Protein AF-A0A657EZ22-F1 (afdb_monomer_lite)

Sequence (102 aa):
MALEEGAILARFDSTDTQLRAREALMGVMGDKYVVALNLAPATPRWLAAIHAEPMKLGLDLRGGVHFLMEVDMDTALGKLQEQNIDSLRSDLREKGIPYTTV

pLDDT: mean 70.39, std 13.42, range [43.91, 93.38]

Foldseek 3Di:
DDDDDNDDDDDDPDPVVVVVVLVVCCVVVDPVDDRDDDPDQPQDPVCVVVVHDRDPDDCVVSPHDPPPPDDPVVVVVVVVVVVVVVVVVVVCVVVVNDDDHD

Radius of gyration: 25.74 Å; chains: 1; bounding box: 72×34×50 Å

Structure (mmCIF, N/CA/C/O backbone):
data_AF-A0A657EZ22-F1
#
_entry.id   AF-A0A657EZ22-F1
#
loop_
_atom_site.group_PDB
_atom_site.id
_atom_site.type_symbol
_atom_site.label_atom_id
_atom_site.label_alt_id
_atom_site.label_comp_id
_atom_site.label_asym_id
_atom_site.label_entity_id
_atom_site.label_seq_id
_atom_site.pdbx_PDB_ins_code
_atom_site.Cartn_x
_atom_site.Cartn_y
_atom_site.Cartn_z
_atom_site.occupancy
_atom_site.B_iso_or_equiv
_atom_site.auth_seq_id
_atom_site.auth_comp_id
_atom_site.auth_asym_id
_atom_site.auth_atom_id
_atom_site.pdbx_PDB_model_num
ATOM 1 N N . MET A 1 1 ? 11.130 -14.158 -19.032 1.00 43.91 1 MET A N 1
ATOM 2 C CA . MET A 1 1 ? 10.600 -14.716 -17.773 1.00 43.91 1 MET A CA 1
ATOM 3 C C . MET A 1 1 ? 11.609 -15.719 -17.265 1.00 43.91 1 MET A C 1
ATOM 5 O O . MET A 1 1 ? 11.988 -16.591 -18.035 1.00 43.91 1 MET A O 1
ATOM 9 N N . ALA A 1 2 ? 12.095 -15.541 -16.041 1.00 50.81 2 ALA A N 1
ATOM 10 C CA . ALA A 1 2 ? 12.914 -16.538 -15.361 1.00 50.81 2 ALA A CA 1
ATOM 11 C C . ALA A 1 2 ? 12.033 -17.173 -14.281 1.00 50.81 2 ALA A C 1
ATOM 13 O O . ALA A 1 2 ? 11.354 -16.448 -13.550 1.00 50.81 2 ALA A O 1
ATOM 14 N N . LEU A 1 3 ? 11.977 -18.503 -14.264 1.00 44.56 3 LEU A N 1
ATOM 15 C CA . LEU A 1 3 ? 11.298 -19.269 -13.229 1.00 44.56 3 LEU A CA 1
ATOM 16 C C . LEU A 1 3 ? 12.386 -19.714 -12.250 1.00 44.56 3 LEU A C 1
ATOM 18 O O . LEU A 1 3 ? 13.159 -20.614 -12.567 1.00 44.56 3 LEU A O 1
ATOM 22 N N . GLU A 1 4 ? 12.479 -19.048 -11.107 1.00 53.03 4 GLU A N 1
ATOM 23 C CA . GLU A 1 4 ? 13.403 -19.423 -10.036 1.00 53.03 4 GLU A CA 1
ATOM 24 C C . GLU A 1 4 ? 12.565 -19.716 -8.788 1.00 53.03 4 GLU A C 1
ATOM 26 O O . GLU A 1 4 ? 11.787 -18.876 -8.344 1.00 53.03 4 GLU A O 1
ATOM 31 N N . GLU A 1 5 ? 12.663 -20.950 -8.283 1.00 54.25 5 GLU A N 1
ATOM 32 C CA . GLU A 1 5 ? 12.180 -21.373 -6.956 1.00 54.25 5 GLU A CA 1
ATOM 33 C C . GLU A 1 5 ? 10.745 -20.940 -6.586 1.00 54.25 5 GLU A C 1
ATOM 35 O O . GLU A 1 5 ? 10.479 -20.437 -5.499 1.00 54.25 5 GLU A O 1
ATOM 40 N N . GLY A 1 6 ? 9.785 -21.143 -7.494 1.00 64.75 6 GLY A N 1
ATOM 41 C CA . GLY A 1 6 ? 8.368 -20.858 -7.223 1.00 64.75 6 GLY A CA 1
ATOM 42 C C . GLY A 1 6 ? 7.980 -19.378 -7.312 1.00 64.75 6 GLY A C 1
ATOM 43 O O . GLY A 1 6 ? 6.815 -19.047 -7.097 1.00 64.75 6 GLY A O 1
ATOM 44 N N . ALA A 1 7 ? 8.912 -18.501 -7.691 1.00 62.75 7 ALA A N 1
ATOM 45 C CA . ALA A 1 7 ? 8.650 -17.107 -8.017 1.00 62.75 7 ALA A CA 1
ATOM 46 C C . ALA A 1 7 ? 8.685 -16.880 -9.538 1.00 62.75 7 ALA A C 1
ATOM 48 O O . ALA A 1 7 ? 9.525 -17.419 -10.264 1.00 62.75 7 ALA A O 1
ATOM 49 N N . ILE A 1 8 ? 7.763 -16.049 -10.033 1.00 71.38 8 ILE A N 1
ATOM 50 C CA . ILE A 1 8 ? 7.744 -15.607 -11.431 1.00 71.38 8 ILE A CA 1
ATOM 51 C C . ILE A 1 8 ? 8.355 -14.214 -11.499 1.00 71.38 8 ILE A C 1
ATOM 53 O O . ILE A 1 8 ? 7.813 -13.259 -10.943 1.00 71.38 8 ILE A O 1
ATOM 57 N N . LEU A 1 9 ? 9.466 -14.086 -12.226 1.00 71.88 9 LEU A N 1
ATOM 58 C CA . LEU A 1 9 ? 10.135 -12.806 -12.429 1.00 71.88 9 LEU A CA 1
ATOM 59 C C . LEU A 1 9 ? 9.795 -12.246 -13.818 1.00 71.88 9 LEU A C 1
ATOM 61 O O . LEU A 1 9 ? 10.253 -12.743 -14.858 1.00 71.88 9 LEU A O 1
ATOM 65 N N . ALA A 1 10 ? 8.971 -11.196 -13.823 1.00 74.12 10 ALA A N 1
ATOM 66 C CA . ALA A 1 10 ? 8.617 -10.415 -15.003 1.00 74.12 10 ALA A CA 1
ATOM 67 C C . ALA A 1 10 ? 9.435 -9.116 -15.031 1.00 74.12 10 ALA A C 1
ATOM 69 O O . ALA A 1 10 ? 9.426 -8.342 -14.075 1.00 74.12 10 ALA A O 1
ATOM 70 N N . ARG A 1 11 ? 10.168 -8.891 -16.126 1.00 74.62 11 ARG A N 1
ATOM 71 C CA . ARG A 1 11 ? 10.969 -7.681 -16.349 1.00 74.62 11 ARG A CA 1
ATOM 72 C C . ARG A 1 11 ? 10.257 -6.808 -17.373 1.00 74.62 11 ARG A C 1
ATOM 74 O O . ARG A 1 11 ? 9.806 -7.327 -18.390 1.00 74.62 11 ARG A O 1
ATOM 81 N N . PHE A 1 12 ? 10.192 -5.513 -17.099 1.00 75.25 12 PHE A N 1
ATOM 82 C CA . PHE A 1 12 ? 9.559 -4.520 -17.959 1.00 75.25 12 PHE A CA 1
ATOM 83 C C . PHE A 1 12 ? 10.584 -3.470 -18.382 1.00 75.25 12 PHE A C 1
ATOM 85 O O . PHE A 1 12 ? 11.540 -3.208 -17.653 1.00 75.25 12 PHE A O 1
ATOM 92 N N . ASP A 1 13 ? 10.369 -2.869 -19.550 1.00 73.69 13 ASP A N 1
ATOM 93 C CA . ASP A 1 13 ? 11.299 -1.895 -20.135 1.00 73.69 13 ASP A CA 1
ATOM 94 C C . ASP A 1 13 ? 11.144 -0.483 -19.543 1.00 73.69 13 ASP A C 1
ATOM 96 O O . ASP A 1 13 ? 12.015 0.366 -19.719 1.00 73.69 13 ASP A O 1
ATOM 100 N N . SER A 1 14 ? 10.044 -0.215 -18.830 1.00 71.00 14 SER A N 1
ATOM 101 C CA . SER A 1 14 ? 9.783 1.066 -18.165 1.00 71.00 14 SER A CA 1
ATOM 102 C C . SER A 1 14 ? 9.054 0.893 -16.834 1.00 71.00 14 SER A C 1
ATOM 104 O O . SER A 1 14 ? 8.239 -0.020 -16.664 1.00 71.00 14 SER A O 1
ATOM 106 N N . THR A 1 15 ? 9.312 1.820 -15.910 1.00 70.44 15 THR A N 1
ATOM 107 C CA . THR A 1 15 ? 8.691 1.865 -14.579 1.00 70.44 15 THR A CA 1
ATOM 108 C C . THR A 1 15 ? 7.170 2.003 -14.657 1.00 70.44 15 THR A C 1
ATOM 110 O O . THR A 1 15 ? 6.460 1.300 -13.944 1.00 70.44 15 THR A O 1
ATOM 113 N N . ASP A 1 16 ? 6.657 2.835 -15.569 1.00 71.81 16 ASP A N 1
ATOM 114 C CA . ASP A 1 16 ? 5.216 2.987 -15.820 1.00 71.81 16 ASP A CA 1
ATOM 115 C C . ASP A 1 16 ? 4.549 1.662 -16.201 1.00 71.81 16 ASP A C 1
ATOM 117 O O . ASP A 1 16 ? 3.493 1.306 -15.677 1.00 71.81 16 ASP A O 1
ATOM 121 N N . THR A 1 17 ? 5.185 0.896 -17.091 1.00 78.12 17 THR A N 1
ATOM 122 C CA . THR A 1 17 ? 4.649 -0.402 -17.519 1.00 78.12 17 THR A CA 1
ATOM 123 C C . THR A 1 17 ? 4.693 -1.410 -16.373 1.00 78.12 17 THR A C 1
ATOM 125 O O . THR A 1 17 ? 3.745 -2.170 -16.189 1.00 78.12 17 THR A O 1
ATOM 128 N N . GLN A 1 18 ? 5.752 -1.381 -15.559 1.00 74.62 18 GLN A N 1
ATOM 129 C CA . GLN A 1 18 ? 5.881 -2.231 -14.377 1.00 74.62 18 GLN A CA 1
ATOM 130 C C . GLN A 1 18 ? 4.803 -1.931 -13.319 1.00 74.62 18 GLN A C 1
ATOM 132 O O . GLN A 1 18 ? 4.238 -2.860 -12.741 1.00 74.62 18 GLN A O 1
ATOM 137 N N . LEU A 1 19 ? 4.489 -0.653 -13.083 1.00 74.94 19 LEU A N 1
ATOM 138 C CA . LEU A 1 19 ? 3.446 -0.221 -12.145 1.00 74.94 19 LEU A CA 1
ATOM 139 C C . LEU A 1 19 ? 2.052 -0.658 -12.605 1.00 74.94 19 LEU A C 1
ATOM 141 O O . LEU A 1 19 ? 1.334 -1.303 -11.843 1.00 74.94 19 LEU A O 1
ATOM 145 N N . ARG A 1 20 ? 1.702 -0.399 -13.871 1.00 78.44 20 ARG A N 1
ATOM 146 C CA . ARG A 1 20 ? 0.417 -0.836 -14.445 1.00 78.44 20 ARG A CA 1
ATOM 147 C C . ARG A 1 20 ? 0.271 -2.355 -14.438 1.00 78.44 20 ARG A C 1
ATOM 149 O O . ARG A 1 20 ? -0.804 -2.877 -14.154 1.00 78.44 20 ARG A O 1
ATOM 156 N N . ALA A 1 21 ? 1.356 -3.075 -14.726 1.00 79.94 21 ALA A N 1
ATOM 157 C CA . ALA A 1 21 ? 1.366 -4.529 -14.658 1.00 79.94 21 ALA A CA 1
ATOM 158 C C . ALA A 1 21 ? 1.141 -5.031 -13.226 1.00 79.94 21 ALA A C 1
ATOM 160 O O . ALA A 1 21 ? 0.376 -5.972 -13.037 1.00 79.94 21 ALA A O 1
ATOM 161 N N . ARG A 1 22 ? 1.744 -4.392 -12.212 1.00 75.94 22 ARG A N 1
ATOM 162 C CA . ARG A 1 22 ? 1.484 -4.723 -10.804 1.00 75.94 22 ARG A CA 1
ATOM 163 C C . ARG A 1 22 ? 0.014 -4.536 -10.445 1.00 75.94 22 ARG A C 1
ATOM 165 O O . ARG A 1 22 ? -0.546 -5.440 -9.840 1.00 75.94 22 ARG A O 1
ATOM 172 N N . GLU A 1 23 ? -0.594 -3.404 -10.789 1.00 75.56 23 GLU A N 1
ATOM 173 C CA . GLU A 1 23 ? -2.006 -3.136 -10.469 1.00 75.56 23 GLU A CA 1
ATOM 174 C C . GLU A 1 23 ? -2.937 -4.180 -11.096 1.00 75.56 23 GLU A C 1
ATOM 176 O O . GLU A 1 23 ? -3.782 -4.752 -10.408 1.00 75.56 23 GLU A O 1
ATOM 181 N N . ALA A 1 24 ? -2.723 -4.504 -12.376 1.00 82.00 24 ALA A N 1
ATOM 182 C CA . ALA A 1 24 ? -3.491 -5.538 -13.064 1.00 82.00 24 ALA A CA 1
ATOM 183 C C . ALA A 1 24 ? -3.284 -6.931 -12.440 1.00 82.00 24 ALA A C 1
ATOM 185 O O . ALA A 1 24 ? -4.238 -7.690 -12.281 1.00 82.00 24 ALA A O 1
ATOM 186 N N . LEU A 1 25 ? -2.047 -7.270 -12.061 1.00 78.81 25 LEU A N 1
ATOM 187 C CA . LEU A 1 25 ? -1.722 -8.559 -11.448 1.00 78.81 25 LEU A CA 1
ATOM 188 C C . LEU A 1 25 ? -2.247 -8.672 -10.016 1.00 78.81 25 LEU A C 1
ATOM 190 O O . LEU A 1 25 ? -2.734 -9.735 -9.654 1.00 78.81 25 LEU A O 1
ATOM 194 N N . MET A 1 26 ? -2.206 -7.599 -9.224 1.00 73.38 26 MET A N 1
ATOM 195 C CA . MET A 1 26 ? -2.814 -7.560 -7.891 1.00 73.38 26 MET A CA 1
ATOM 196 C C . MET A 1 26 ? -4.321 -7.817 -7.965 1.00 73.38 26 MET A C 1
ATOM 198 O O . MET A 1 26 ? -4.830 -8.649 -7.219 1.00 73.38 26 MET A O 1
ATOM 202 N N . GLY A 1 27 ? -5.019 -7.174 -8.909 1.00 73.06 27 GLY A N 1
ATOM 203 C CA . GLY A 1 27 ? -6.460 -7.370 -9.088 1.00 73.06 27 GLY A CA 1
ATOM 204 C C . GLY A 1 27 ? -6.848 -8.792 -9.510 1.00 73.06 27 GLY A C 1
ATOM 205 O O . GLY A 1 27 ? -7.932 -9.257 -9.172 1.00 73.06 27 GLY A O 1
ATOM 206 N N . VAL A 1 28 ? -5.971 -9.501 -10.229 1.00 77.75 28 VAL A N 1
ATOM 207 C CA . VAL A 1 28 ? -6.243 -10.862 -10.729 1.00 77.75 28 VAL A CA 1
ATOM 208 C C . VAL A 1 28 ? -5.756 -11.950 -9.769 1.00 77.75 28 VAL A C 1
ATOM 210 O O . VAL A 1 28 ? -6.382 -13.004 -9.672 1.00 77.75 28 VAL A O 1
ATOM 213 N N . MET A 1 29 ? -4.638 -11.730 -9.072 1.00 70.94 29 MET A N 1
ATOM 214 C CA . MET A 1 29 ? -4.027 -12.745 -8.209 1.00 70.94 29 MET A CA 1
ATOM 215 C C . MET A 1 29 ? -4.590 -12.765 -6.780 1.00 70.94 29 MET A C 1
ATOM 217 O O . MET A 1 29 ? -4.470 -13.799 -6.113 1.00 70.94 29 MET A O 1
ATOM 221 N N . GLY A 1 30 ? -5.258 -11.690 -6.341 1.00 64.75 30 GLY A N 1
ATOM 222 C CA . GLY A 1 30 ? -5.905 -11.600 -5.026 1.00 64.75 30 GLY A CA 1
ATOM 223 C C . GLY A 1 30 ? -4.955 -11.912 -3.860 1.00 64.75 30 GLY A C 1
ATOM 224 O O . GLY A 1 30 ? -3.739 -11.796 -3.989 1.00 64.75 30 GLY A O 1
ATOM 225 N N . ASP A 1 31 ? -5.498 -12.384 -2.735 1.00 62.66 31 ASP A N 1
ATOM 226 C CA . ASP A 1 31 ? -4.728 -12.636 -1.498 1.00 62.66 31 ASP A CA 1
ATOM 227 C C . ASP A 1 31 ? -3.826 -13.882 -1.536 1.00 62.66 31 ASP A C 1
ATOM 229 O O . ASP A 1 31 ? -3.081 -14.157 -0.596 1.00 62.66 31 ASP A O 1
ATOM 233 N N . LYS A 1 32 ? -3.903 -14.690 -2.600 1.00 61.22 32 LYS A N 1
ATOM 234 C CA . LYS A 1 32 ? -3.193 -15.979 -2.670 1.00 61.22 32 LYS A CA 1
ATOM 235 C C . LYS A 1 32 ? -1.735 -15.844 -3.099 1.00 61.22 32 LYS A C 1
ATOM 237 O O . LYS A 1 32 ? -0.969 -16.787 -2.911 1.00 61.22 32 LYS A O 1
ATOM 242 N N . TYR A 1 33 ? -1.354 -14.703 -3.673 1.00 63.31 33 TYR A N 1
ATOM 243 C CA . TYR A 1 33 ? -0.006 -14.470 -4.182 1.00 63.31 33 TYR A CA 1
ATOM 244 C C . TYR A 1 33 ? 0.482 -13.066 -3.838 1.00 63.31 33 TYR A C 1
ATOM 246 O O . TYR A 1 33 ? -0.210 -12.074 -4.045 1.00 63.31 33 TYR A O 1
ATOM 254 N N . VAL A 1 34 ? 1.722 -12.977 -3.359 1.00 64.00 34 VAL A N 1
ATOM 255 C CA . VAL A 1 34 ? 2.362 -11.696 -3.048 1.00 64.00 34 VAL A CA 1
ATOM 256 C C . VAL A 1 34 ? 3.001 -11.132 -4.315 1.00 64.00 34 VAL A C 1
ATOM 258 O O . VAL A 1 34 ? 4.006 -11.651 -4.801 1.00 64.00 34 VAL A O 1
ATOM 261 N N . VAL A 1 35 ? 2.434 -10.046 -4.844 1.00 66.69 35 VAL A N 1
ATOM 262 C CA . VAL A 1 35 ? 2.987 -9.320 -5.997 1.00 66.69 35 VAL A CA 1
ATOM 263 C C . VAL A 1 35 ? 3.880 -8.178 -5.501 1.00 66.69 35 VAL A C 1
ATOM 265 O O . VAL A 1 35 ? 3.402 -7.105 -5.128 1.00 66.69 35 VAL A O 1
ATOM 268 N N . ALA A 1 36 ? 5.196 -8.402 -5.503 1.00 65.69 36 ALA A N 1
ATOM 269 C CA . ALA A 1 36 ? 6.196 -7.421 -5.080 1.00 65.69 36 ALA A CA 1
ATOM 270 C C . ALA A 1 36 ? 6.957 -6.813 -6.271 1.00 65.69 36 ALA A C 1
ATOM 272 O O . ALA A 1 36 ? 7.322 -7.506 -7.222 1.00 65.69 36 ALA A O 1
ATOM 273 N N . LEU A 1 37 ? 7.251 -5.510 -6.198 1.00 63.09 37 LEU A N 1
ATOM 274 C CA . LEU A 1 37 ? 8.182 -4.860 -7.122 1.00 63.09 37 LEU A CA 1
ATOM 275 C C . LEU A 1 37 ? 9.603 -5.185 -6.676 1.00 63.09 37 LEU A C 1
ATOM 277 O O . LEU A 1 37 ? 10.082 -4.655 -5.676 1.00 63.09 37 LEU A O 1
ATOM 281 N N . ASN A 1 38 ? 10.280 -6.050 -7.424 1.00 60.78 38 ASN A N 1
ATOM 282 C CA . ASN A 1 38 ? 11.708 -6.249 -7.244 1.00 60.78 38 ASN A CA 1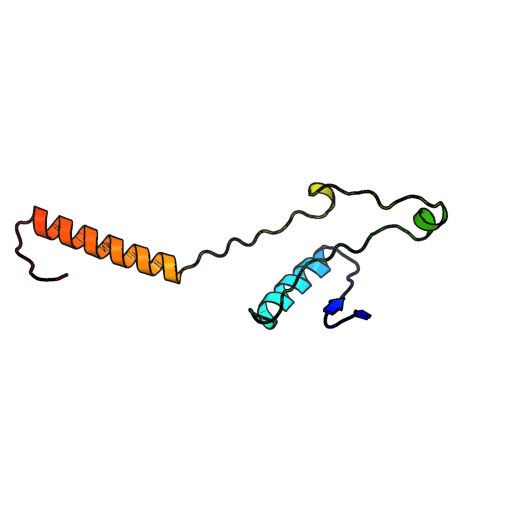
ATOM 283 C C . ASN A 1 38 ? 12.458 -5.295 -8.174 1.00 60.78 38 ASN A C 1
ATOM 285 O O . ASN A 1 38 ? 12.338 -5.377 -9.400 1.00 60.78 38 ASN A O 1
ATOM 289 N N . LEU A 1 39 ? 13.230 -4.381 -7.592 1.00 54.53 39 LEU A N 1
ATOM 290 C CA . LEU A 1 39 ? 14.160 -3.563 -8.352 1.00 54.53 39 LEU A CA 1
ATOM 291 C C . LEU A 1 39 ? 15.400 -4.419 -8.621 1.00 54.53 39 LEU A C 1
ATOM 293 O O . LEU A 1 39 ? 16.332 -4.470 -7.818 1.00 54.53 39 LEU A O 1
ATOM 297 N N . ALA A 1 40 ? 15.392 -5.133 -9.748 1.00 56.34 40 ALA A N 1
ATOM 298 C CA . ALA A 1 40 ? 16.592 -5.813 -10.211 1.00 56.34 40 ALA A CA 1
ATOM 299 C C . ALA A 1 40 ? 17.731 -4.780 -10.336 1.00 56.34 40 ALA A C 1
ATOM 301 O O . ALA A 1 40 ? 17.474 -3.658 -10.784 1.00 56.34 40 ALA A O 1
ATOM 302 N N . PRO A 1 41 ? 18.978 -5.122 -9.964 1.00 53.69 41 PRO A N 1
ATOM 303 C CA . PRO A 1 41 ? 20.101 -4.202 -10.070 1.00 53.69 41 PRO A CA 1
ATOM 304 C C . PRO A 1 41 ? 20.205 -3.662 -11.497 1.00 53.69 41 PRO A C 1
ATOM 306 O O . PRO A 1 41 ? 20.499 -4.402 -12.436 1.00 53.69 41 PRO A O 1
ATOM 309 N N . ALA A 1 42 ? 19.961 -2.364 -11.668 1.00 55.81 42 ALA A N 1
ATOM 310 C CA . ALA A 1 42 ? 20.071 -1.680 -12.953 1.00 55.81 42 ALA A CA 1
ATOM 311 C C . ALA A 1 42 ? 21.536 -1.362 -13.301 1.00 55.81 42 ALA A C 1
ATOM 313 O O . ALA A 1 42 ? 21.812 -0.364 -13.958 1.00 55.81 42 ALA A O 1
ATOM 314 N N . THR A 1 43 ? 22.489 -2.177 -12.837 1.00 59.81 43 THR A N 1
ATOM 315 C CA . THR A 1 43 ? 23.909 -2.002 -13.139 1.00 59.81 43 THR A CA 1
ATOM 316 C C . THR A 1 43 ? 24.121 -2.313 -14.619 1.00 59.81 43 THR A C 1
ATOM 318 O O . THR A 1 43 ? 23.938 -3.462 -15.034 1.00 59.81 43 THR A O 1
ATOM 321 N N . PRO A 1 44 ? 24.497 -1.330 -15.451 1.00 63.03 44 PRO A N 1
ATOM 322 C CA . PRO A 1 44 ? 24.767 -1.594 -16.853 1.00 63.03 44 PRO A CA 1
ATOM 323 C C . PRO A 1 44 ? 25.933 -2.576 -16.991 1.00 63.03 44 PRO A C 1
ATOM 325 O O . PRO A 1 44 ? 26.886 -2.527 -16.213 1.00 63.03 44 PRO A O 1
ATOM 328 N N . ARG A 1 45 ? 25.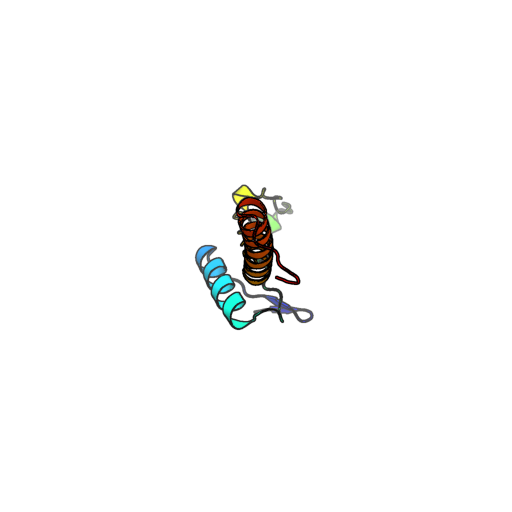911 -3.430 -18.023 1.00 66.12 45 ARG A N 1
ATOM 329 C CA . ARG A 1 45 ? 26.990 -4.410 -18.272 1.00 66.12 45 ARG A CA 1
ATOM 330 C C . ARG A 1 45 ? 28.382 -3.767 -18.332 1.00 66.12 45 ARG A C 1
ATOM 332 O O . ARG A 1 45 ? 29.342 -4.365 -17.864 1.00 66.12 45 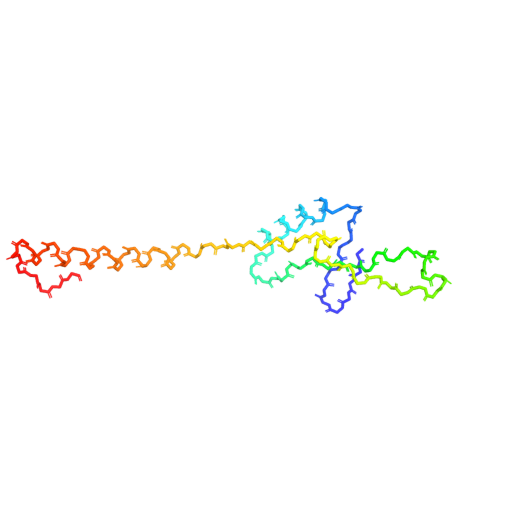ARG A O 1
ATOM 339 N N . TRP A 1 46 ? 28.479 -2.542 -18.852 1.00 69.00 46 TRP A N 1
ATOM 340 C CA . TRP A 1 46 ? 29.735 -1.790 -18.921 1.00 69.00 46 TRP A CA 1
ATOM 341 C C . TRP A 1 46 ? 30.254 -1.339 -17.546 1.00 69.00 46 TRP A C 1
ATOM 343 O O . TRP A 1 46 ? 31.461 -1.246 -17.356 1.00 69.00 46 TRP A O 1
ATOM 353 N N . LEU A 1 47 ? 29.366 -1.105 -16.578 1.00 66.69 47 LEU A N 1
ATOM 354 C CA . LEU A 1 47 ? 29.725 -0.688 -15.221 1.00 66.69 47 LEU A CA 1
ATOM 355 C C . LEU A 1 47 ? 30.118 -1.903 -14.362 1.00 66.69 47 LEU A C 1
ATOM 357 O O . LEU A 1 47 ? 31.077 -1.845 -13.601 1.00 66.69 47 LEU A O 1
ATOM 361 N N . ALA A 1 48 ? 29.462 -3.049 -14.573 1.00 66.38 48 ALA A N 1
ATOM 362 C CA . ALA A 1 48 ? 29.883 -4.320 -13.978 1.00 66.38 48 ALA A CA 1
ATOM 363 C C . ALA A 1 48 ? 31.266 -4.778 -14.487 1.00 66.38 48 ALA A C 1
ATOM 365 O O . ALA A 1 48 ? 32.048 -5.349 -13.730 1.00 66.38 48 ALA A O 1
ATOM 366 N N . ALA A 1 49 ? 31.596 -4.489 -15.753 1.00 72.81 49 ALA A N 1
ATOM 367 C CA . ALA A 1 49 ? 32.877 -4.862 -16.359 1.00 72.81 49 ALA A CA 1
ATOM 368 C C . ALA A 1 49 ? 34.097 -4.198 -15.689 1.00 72.81 49 ALA A C 1
ATOM 370 O O . ALA A 1 49 ? 35.195 -4.744 -15.758 1.00 72.81 49 ALA A O 1
ATOM 371 N N . ILE A 1 50 ? 33.909 -3.062 -15.009 1.00 79.06 50 ILE A N 1
ATOM 372 C CA . ILE A 1 50 ? 34.968 -2.349 -14.275 1.00 79.06 50 ILE A CA 1
ATOM 373 C C . ILE A 1 50 ? 34.962 -2.643 -12.765 1.00 79.06 50 ILE A C 1
ATOM 375 O O . ILE A 1 50 ? 35.544 -1.880 -12.001 1.00 79.06 50 ILE A O 1
ATOM 379 N N . HIS A 1 51 ? 34.304 -3.723 -12.321 1.00 69.69 51 HIS A N 1
ATOM 380 C CA . HIS A 1 51 ? 34.146 -4.058 -10.894 1.00 69.69 51 HIS A CA 1
ATOM 381 C C . HIS A 1 51 ? 33.466 -2.953 -10.060 1.00 69.69 51 HIS A C 1
ATOM 383 O O . HIS A 1 51 ? 33.600 -2.921 -8.839 1.00 69.69 51 HIS A O 1
ATOM 389 N N . ALA A 1 52 ? 32.711 -2.050 -10.691 1.00 67.38 52 ALA A N 1
ATOM 390 C CA . ALA A 1 52 ? 31.962 -1.047 -9.950 1.00 67.38 52 ALA A CA 1
ATOM 391 C C . ALA A 1 52 ? 30.739 -1.691 -9.281 1.00 67.38 52 ALA A C 1
ATOM 393 O O . ALA A 1 52 ? 29.953 -2.401 -9.917 1.00 67.38 52 ALA A O 1
ATOM 394 N N . GLU A 1 53 ? 30.582 -1.436 -7.985 1.00 59.38 53 GLU A N 1
ATOM 395 C CA . GLU A 1 53 ? 29.475 -1.972 -7.203 1.00 59.38 53 GLU A CA 1
ATOM 396 C C . GLU A 1 53 ? 28.153 -1.252 -7.534 1.00 59.38 53 GLU A C 1
ATOM 398 O O . GLU A 1 53 ? 28.143 -0.046 -7.807 1.00 59.38 53 GLU A O 1
ATOM 403 N N . PRO A 1 54 ? 27.007 -1.960 -7.501 1.00 59.47 54 PRO A N 1
ATOM 404 C CA . PRO A 1 54 ? 25.699 -1.339 -7.671 1.00 59.47 54 PRO A CA 1
ATOM 405 C C . PRO A 1 54 ? 25.471 -0.258 -6.607 1.00 59.47 54 PRO A C 1
ATOM 407 O O . PRO A 1 54 ? 25.524 -0.535 -5.407 1.00 59.47 54 PRO A O 1
ATOM 410 N N . MET A 1 55 ? 25.165 0.973 -7.025 1.00 60.88 55 MET A N 1
ATOM 411 C CA . MET A 1 55 ? 24.834 2.033 -6.070 1.00 60.88 55 MET A CA 1
ATOM 412 C C . MET A 1 55 ? 23.573 1.674 -5.274 1.00 60.88 55 MET A C 1
ATOM 414 O O . MET A 1 55 ? 22.527 1.333 -5.835 1.00 60.88 55 MET A O 1
ATOM 418 N N . LYS A 1 56 ? 23.647 1.816 -3.945 1.00 55.03 56 LYS A N 1
ATOM 419 C CA . LYS A 1 56 ? 22.476 1.768 -3.061 1.00 55.03 56 LYS A CA 1
ATOM 420 C C . LYS A 1 56 ? 21.652 3.040 -3.268 1.00 55.03 56 LYS A C 1
ATOM 422 O O . LYS A 1 56 ? 21.806 4.014 -2.544 1.00 55.03 56 LYS A O 1
ATOM 427 N N . LEU A 1 57 ? 20.806 3.042 -4.292 1.00 55.53 57 LEU A N 1
ATOM 428 C CA . LEU A 1 57 ? 19.900 4.157 -4.562 1.00 55.53 57 LEU A CA 1
ATOM 429 C C . LEU A 1 57 ? 18.928 4.337 -3.382 1.00 55.53 57 LEU A C 1
ATOM 431 O O . LEU A 1 57 ? 18.364 3.363 -2.885 1.00 55.53 57 LEU A O 1
ATOM 435 N N . GLY A 1 58 ? 18.768 5.571 -2.902 1.00 52.41 58 GLY A N 1
ATOM 436 C CA . GLY A 1 58 ? 17.784 5.910 -1.871 1.00 52.41 58 GLY A CA 1
ATOM 437 C C . GLY A 1 58 ? 16.347 5.760 -2.382 1.00 52.41 58 GLY A C 1
ATOM 438 O O . GLY A 1 58 ? 16.123 5.625 -3.584 1.00 52.41 58 GLY A O 1
ATOM 439 N N . LEU A 1 59 ? 15.370 5.796 -1.472 1.00 58.12 59 LEU A N 1
ATOM 440 C CA . LEU A 1 59 ? 13.938 5.639 -1.777 1.00 58.12 59 LEU A CA 1
ATOM 441 C C . LEU A 1 59 ? 13.446 6.564 -2.910 1.00 58.12 59 LEU A C 1
ATOM 443 O O . LEU A 1 59 ? 12.652 6.140 -3.742 1.00 58.12 59 LEU A O 1
ATOM 447 N N . ASP A 1 60 ? 13.975 7.785 -2.969 1.00 53.78 60 ASP A N 1
ATOM 448 C CA . ASP A 1 60 ? 13.603 8.822 -3.939 1.00 53.78 60 ASP A CA 1
ATOM 449 C C . ASP A 1 60 ? 14.007 8.473 -5.388 1.00 53.78 60 ASP A C 1
ATOM 451 O O . ASP A 1 60 ? 13.275 8.728 -6.338 1.00 53.78 60 ASP A O 1
ATOM 455 N N . LEU A 1 61 ? 15.134 7.773 -5.562 1.00 53.84 61 LEU A N 1
ATOM 456 C CA . LEU A 1 61 ? 15.624 7.308 -6.870 1.00 53.84 61 LEU A CA 1
ATOM 457 C C . LEU A 1 61 ? 15.166 5.882 -7.215 1.00 53.84 61 LEU A C 1
ATOM 459 O O . LEU A 1 61 ? 15.406 5.404 -8.322 1.00 53.84 61 LEU A O 1
ATOM 463 N N . ARG A 1 62 ? 14.532 5.181 -6.266 1.00 53.34 62 ARG A N 1
ATOM 464 C CA . ARG A 1 62 ? 14.005 3.817 -6.436 1.00 53.34 62 ARG A CA 1
ATOM 465 C C . ARG A 1 62 ? 12.545 3.776 -6.887 1.00 53.34 62 ARG A C 1
ATOM 467 O O . ARG A 1 62 ? 12.042 2.683 -7.132 1.00 53.34 62 ARG A O 1
ATOM 474 N N . GLY A 1 63 ? 11.897 4.935 -7.026 1.00 48.81 63 GLY A N 1
ATOM 475 C CA . GLY A 1 63 ? 10.449 5.021 -7.180 1.00 48.81 63 GLY A CA 1
ATOM 476 C C . GLY A 1 63 ? 9.796 4.664 -5.848 1.00 48.81 63 GLY A C 1
ATOM 477 O O . GLY A 1 63 ? 9.867 3.522 -5.397 1.00 48.81 63 GLY A O 1
ATOM 478 N N . GLY A 1 64 ? 9.232 5.667 -5.178 1.00 47.31 64 GLY A N 1
ATOM 479 C CA . GLY A 1 64 ? 8.681 5.532 -3.833 1.00 47.31 64 GLY A CA 1
ATOM 480 C C . GLY A 1 64 ? 7.747 4.328 -3.698 1.00 47.31 64 GLY A C 1
ATOM 481 O O . GLY A 1 64 ? 6.963 4.020 -4.596 1.00 47.31 64 GLY A O 1
ATOM 482 N N . VAL A 1 65 ? 7.838 3.639 -2.560 1.00 56.75 65 VAL A N 1
ATOM 483 C CA . VAL A 1 65 ? 6.891 2.587 -2.187 1.00 56.75 65 VAL A CA 1
ATOM 484 C C . VAL A 1 65 ? 5.475 3.159 -2.254 1.00 56.75 65 VAL A C 1
ATOM 486 O O . VAL A 1 65 ? 5.104 4.018 -1.458 1.00 56.75 65 VAL A O 1
ATOM 489 N N . HIS A 1 66 ? 4.686 2.710 -3.231 1.00 48.19 66 HIS A N 1
ATOM 490 C CA . HIS A 1 66 ? 3.271 3.049 -3.295 1.00 48.19 66 HIS A CA 1
ATOM 491 C C . HIS A 1 66 ? 2.558 2.244 -2.210 1.00 48.19 66 HIS A C 1
ATOM 493 O O . HIS A 1 66 ? 2.181 1.085 -2.408 1.00 48.19 66 HIS A O 1
ATOM 499 N N . PHE A 1 67 ? 2.488 2.839 -1.021 1.00 47.84 67 PHE A N 1
ATOM 500 C CA . PHE A 1 67 ? 1.790 2.280 0.121 1.00 47.84 67 PHE A CA 1
ATOM 501 C C . PHE A 1 67 ? 0.293 2.475 -0.124 1.00 47.84 67 PHE A C 1
ATOM 503 O O . PHE A 1 67 ? -0.245 3.564 0.072 1.00 47.84 67 PHE A O 1
ATOM 510 N N . LEU A 1 68 ? -0.364 1.434 -0.631 1.00 52.88 68 LEU A N 1
ATOM 511 C CA . LEU A 1 68 ? -1.816 1.411 -0.716 1.00 52.88 68 LEU A CA 1
ATOM 512 C C . LEU A 1 68 ? -2.333 1.199 0.709 1.00 52.88 68 LEU A C 1
ATOM 514 O O . LEU A 1 68 ? -2.251 0.096 1.242 1.00 52.88 68 LEU A O 1
ATOM 518 N N . MET A 1 69 ? -2.782 2.272 1.358 1.00 58.66 69 MET A N 1
ATOM 519 C CA . MET A 1 69 ? -3.525 2.158 2.609 1.00 58.66 69 MET A CA 1
ATOM 520 C C . MET A 1 69 ? -4.965 1.819 2.256 1.00 58.66 69 MET A C 1
ATOM 522 O O . MET A 1 69 ? -5.755 2.700 1.919 1.00 58.66 69 MET A O 1
ATOM 526 N N . GLU A 1 70 ? -5.283 0.534 2.282 1.00 55.34 70 GLU A N 1
ATOM 527 C CA . GLU A 1 70 ? -6.654 0.073 2.141 1.00 55.34 70 GLU A CA 1
ATOM 528 C C . GLU A 1 70 ? -7.368 0.284 3.480 1.00 55.34 70 GLU A C 1
ATOM 530 O O . GLU A 1 70 ? -6.888 -0.133 4.538 1.00 55.34 70 GLU A O 1
ATOM 535 N N . VAL A 1 71 ? -8.473 1.027 3.456 1.00 67.50 71 VAL A N 1
ATOM 536 C CA . VAL A 1 71 ? -9.301 1.220 4.646 1.00 67.50 71 VAL A CA 1
ATOM 537 C C . VAL A 1 71 ? -10.177 -0.017 4.780 1.00 67.50 71 VAL A C 1
ATOM 539 O O . VAL A 1 71 ? -10.985 -0.290 3.897 1.00 67.50 71 VAL A O 1
ATOM 542 N N . ASP A 1 72 ? -10.024 -0.748 5.883 1.00 77.25 72 ASP A N 1
ATOM 543 C CA . ASP A 1 72 ? -10.921 -1.848 6.235 1.00 77.25 72 ASP A CA 1
ATOM 544 C C . ASP A 1 72 ? -12.317 -1.284 6.547 1.00 77.25 72 ASP A C 1
ATOM 546 O O . ASP A 1 72 ? -12.597 -0.779 7.643 1.00 77.25 72 ASP A O 1
ATOM 550 N N . MET A 1 73 ? -13.178 -1.329 5.531 1.00 85.81 73 MET A N 1
ATOM 551 C CA . MET A 1 73 ? -14.541 -0.820 5.599 1.00 85.81 73 MET A CA 1
ATOM 552 C C . MET A 1 73 ? -15.440 -1.671 6.497 1.00 85.81 73 MET A C 1
ATOM 554 O O . MET A 1 73 ? -16.370 -1.113 7.076 1.00 85.81 73 MET A O 1
ATOM 558 N N . ASP A 1 74 ? -15.156 -2.964 6.671 1.00 80.19 74 ASP A N 1
ATOM 559 C CA . ASP A 1 74 ? -15.936 -3.844 7.549 1.00 80.19 74 ASP A CA 1
ATOM 560 C C . ASP A 1 74 ? -15.718 -3.448 9.011 1.00 80.19 74 ASP A C 1
ATOM 562 O O . ASP A 1 74 ? -16.673 -3.236 9.767 1.00 80.19 74 ASP A O 1
ATOM 566 N N . THR A 1 75 ? -14.458 -3.222 9.389 1.00 83.44 75 THR A N 1
ATOM 567 C CA . THR A 1 75 ? -14.109 -2.684 10.709 1.00 83.44 75 THR A CA 1
ATOM 568 C C . THR A 1 75 ? -14.669 -1.270 10.910 1.00 83.44 75 THR A C 1
ATOM 57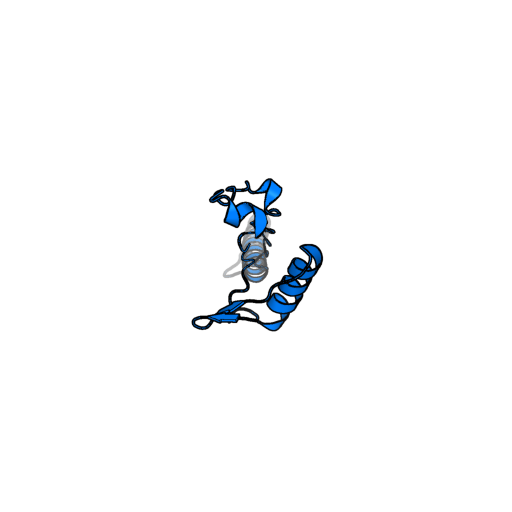0 O O . THR A 1 75 ? -15.127 -0.929 12.006 1.00 83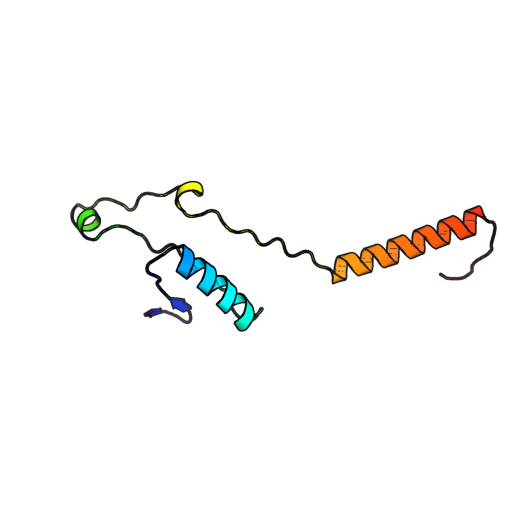.44 75 THR A O 1
ATOM 573 N N . ALA A 1 76 ? -14.660 -0.425 9.872 1.00 82.50 76 ALA A N 1
ATOM 574 C CA . ALA A 1 76 ? -15.238 0.918 9.944 1.00 82.50 76 ALA A CA 1
ATOM 575 C C . ALA A 1 76 ? -16.763 0.887 10.147 1.00 82.50 76 ALA A C 1
ATOM 577 O O . ALA A 1 76 ? -17.285 1.649 10.965 1.00 82.50 76 ALA A O 1
ATOM 578 N N . LEU A 1 77 ? -17.473 -0.012 9.456 1.00 89.12 77 LEU A N 1
ATOM 579 C CA . LEU A 1 77 ? -18.913 -0.206 9.622 1.00 89.12 77 LEU A CA 1
ATOM 580 C C . LEU A 1 77 ? -19.254 -0.717 11.023 1.00 89.12 77 LEU A C 1
ATOM 582 O O . LEU A 1 77 ? -20.170 -0.186 11.647 1.00 89.12 77 LEU A O 1
ATOM 586 N N . GLY A 1 78 ? -18.495 -1.692 11.536 1.00 91.19 78 GLY A N 1
ATOM 587 C CA . GLY A 1 78 ? -18.682 -2.209 12.893 1.00 91.19 78 GLY A CA 1
ATOM 588 C C . GLY A 1 78 ? -18.558 -1.107 13.948 1.00 91.19 78 GLY A C 1
ATOM 589 O O . GLY A 1 78 ? -19.444 -0.940 14.785 1.00 91.19 78 GLY A O 1
ATOM 590 N N . LYS A 1 79 ? -17.520 -0.266 13.841 1.00 89.56 79 LYS A N 1
ATOM 591 C CA . LYS A 1 79 ? -17.336 0.891 14.734 1.00 89.56 79 LYS A CA 1
ATOM 592 C C . LYS A 1 79 ? -18.453 1.925 14.611 1.00 89.56 79 LYS A C 1
ATOM 594 O O . LYS A 1 79 ? -18.887 2.469 15.622 1.00 89.56 79 LYS A O 1
ATOM 599 N N . LEU A 1 80 ? -18.930 2.203 13.396 1.00 91.94 80 LEU A N 1
ATOM 600 C CA . LEU A 1 80 ? -20.069 3.103 13.183 1.00 91.94 80 LEU A CA 1
ATOM 601 C C . LEU A 1 80 ? -21.359 2.555 13.802 1.00 91.94 80 LEU A C 1
ATOM 603 O O . LEU A 1 80 ? -22.197 3.328 14.272 1.00 91.94 80 LEU A O 1
ATOM 607 N N . GLN A 1 81 ? -21.532 1.236 13.801 1.00 91.06 81 GLN A N 1
ATOM 608 C CA . GLN A 1 81 ? -22.686 0.586 14.406 1.00 91.06 81 GLN A CA 1
ATOM 609 C C . GLN A 1 81 ? -22.633 0.673 15.937 1.00 91.06 81 GLN A C 1
ATOM 611 O O . GLN A 1 81 ? -23.626 1.061 16.550 1.00 91.06 81 GLN A O 1
ATOM 616 N N . GLU A 1 82 ? -21.473 0.410 16.545 1.00 91.81 82 GLU A N 1
ATOM 617 C CA . GLU A 1 82 ? -21.254 0.596 17.989 1.00 91.81 82 GLU A CA 1
ATOM 618 C C . GLU A 1 82 ? -21.484 2.050 18.418 1.00 91.81 82 GLU A C 1
ATOM 620 O O . GLU A 1 82 ? -22.249 2.307 19.347 1.00 91.81 82 GLU A O 1
ATOM 625 N N . GLN A 1 83 ? -20.910 3.012 17.688 1.00 93.38 83 GLN A N 1
ATOM 626 C CA . GLN A 1 83 ? -21.110 4.437 17.962 1.00 93.38 83 GLN A CA 1
ATOM 627 C C . GLN A 1 83 ? -22.583 4.844 17.880 1.00 93.38 83 GLN A C 1
ATOM 629 O O . GLN A 1 83 ? -23.057 5.593 18.730 1.00 93.38 83 GLN A O 1
ATOM 634 N N . ASN A 1 84 ? -23.328 4.332 16.895 1.00 92.00 84 ASN A N 1
ATOM 635 C CA . ASN A 1 84 ? -24.764 4.589 16.803 1.00 92.00 84 ASN A CA 1
ATOM 636 C C . ASN A 1 84 ? -25.523 4.045 18.015 1.00 92.00 84 ASN A C 1
ATOM 638 O O . ASN A 1 84 ? -26.394 4.733 18.542 1.00 92.00 84 ASN A O 1
ATOM 642 N N . ILE A 1 85 ? -25.202 2.834 18.474 1.00 90.50 85 ILE A N 1
ATOM 643 C CA . ILE A 1 85 ? -25.840 2.244 19.657 1.00 90.50 85 ILE A CA 1
ATOM 644 C C . ILE A 1 85 ? -25.554 3.099 20.899 1.00 90.50 85 ILE A C 1
ATOM 646 O O . ILE A 1 85 ? -26.468 3.378 21.678 1.00 90.50 85 ILE A O 1
ATOM 650 N N . ASP A 1 86 ? -24.319 3.569 21.067 1.00 91.12 86 ASP A N 1
ATOM 651 C CA . ASP A 1 86 ? -23.936 4.422 22.194 1.00 91.12 86 ASP A CA 1
ATOM 652 C C . ASP A 1 86 ? -24.611 5.801 22.148 1.00 91.12 86 ASP A C 1
ATOM 654 O O . ASP A 1 86 ? -25.085 6.297 23.179 1.00 91.12 86 ASP A O 1
ATOM 658 N N . SER A 1 87 ? -24.735 6.400 20.960 1.00 90.44 87 SER A N 1
ATOM 659 C CA . SER A 1 87 ? -25.504 7.632 20.759 1.00 90.44 87 SER A CA 1
ATOM 660 C C . SER A 1 87 ? -26.985 7.427 21.074 1.00 90.44 87 SER A C 1
ATOM 662 O O . SER A 1 87 ? -27.554 8.199 21.840 1.00 90.44 87 SER A O 1
ATOM 664 N N . LEU A 1 88 ? -27.602 6.347 20.588 1.00 88.44 88 LEU A N 1
ATOM 665 C CA . LEU A 1 88 ? -29.007 6.038 20.872 1.00 88.44 88 LEU A CA 1
ATOM 666 C C . LEU A 1 88 ? -29.257 5.831 22.370 1.00 88.44 88 LEU A C 1
ATOM 668 O O . LEU A 1 88 ? -30.234 6.343 22.914 1.00 88.44 88 LEU A O 1
ATOM 672 N N . ARG A 1 89 ? -28.365 5.122 23.068 1.00 87.50 89 ARG A N 1
ATOM 673 C CA . ARG A 1 89 ? -28.442 4.956 24.530 1.00 87.50 89 ARG A CA 1
ATOM 674 C C . ARG A 1 89 ? -28.334 6.288 25.265 1.00 87.50 89 ARG A C 1
ATOM 676 O O . ARG A 1 89 ? -29.038 6.490 26.258 1.00 87.50 89 ARG A O 1
ATOM 683 N N . SER A 1 90 ? -27.468 7.180 24.788 1.00 88.81 90 SER A N 1
ATOM 684 C CA . SER A 1 90 ? -27.281 8.518 25.357 1.00 88.81 90 SER A CA 1
ATOM 685 C C . SER A 1 90 ? -28.532 9.380 25.168 1.00 88.81 90 SER A C 1
ATOM 687 O O . SER A 1 90 ? -29.042 9.922 26.148 1.00 88.81 90 SER A O 1
ATOM 689 N N . ASP A 1 91 ? -29.096 9.398 23.960 1.00 89.69 91 ASP A N 1
ATOM 690 C CA . ASP A 1 91 ? -30.313 10.142 23.619 1.00 89.69 91 ASP A CA 1
ATOM 691 C C . ASP A 1 91 ? -31.538 9.648 24.402 1.00 89.69 91 ASP A C 1
ATOM 693 O O . ASP A 1 91 ? -32.337 10.443 24.906 1.00 89.69 91 ASP A O 1
ATOM 697 N N . LEU A 1 92 ? -31.704 8.325 24.526 1.00 87.06 92 LEU A N 1
ATOM 698 C CA . LEU A 1 92 ? -32.795 7.727 25.301 1.00 87.06 92 LEU A CA 1
ATOM 699 C C . LEU A 1 92 ? -32.678 8.076 26.789 1.00 87.06 92 LEU A C 1
ATOM 701 O O . LEU A 1 92 ? -33.688 8.374 27.431 1.00 87.06 92 LEU A O 1
ATOM 705 N N . ARG A 1 93 ? -31.452 8.095 27.329 1.00 85.81 93 ARG A N 1
ATOM 706 C CA . ARG A 1 93 ? -31.185 8.506 28.712 1.00 85.81 93 ARG A CA 1
ATOM 707 C C . ARG A 1 93 ? -31.480 9.988 28.928 1.00 85.81 93 ARG A C 1
ATOM 709 O O . ARG A 1 93 ? -32.095 10.326 29.936 1.00 85.81 93 ARG A O 1
ATOM 716 N N . GLU A 1 94 ? -31.075 10.854 28.002 1.00 90.38 94 GLU A N 1
ATOM 717 C CA . GLU A 1 94 ? -31.328 12.297 28.081 1.00 90.38 94 GLU A CA 1
ATOM 718 C C . GLU A 1 94 ? -32.830 12.612 28.029 1.00 90.38 94 GLU A C 1
ATOM 720 O O . GLU A 1 94 ? -33.322 13.453 28.780 1.00 90.38 94 GLU A O 1
ATOM 725 N N . LYS A 1 95 ? -33.589 11.862 27.222 1.00 89.62 95 LYS A N 1
ATOM 726 C CA . LYS A 1 95 ? -35.054 11.977 27.129 1.00 89.62 95 LYS A CA 1
ATOM 727 C C . LYS A 1 95 ? -35.816 11.233 28.233 1.00 89.62 95 LYS A C 1
ATOM 729 O O . LYS A 1 95 ? -37.044 11.264 28.237 1.00 89.62 95 LYS A O 1
ATOM 734 N N . GLY A 1 96 ? -35.120 10.570 29.160 1.00 85.75 96 GLY A N 1
ATOM 735 C CA . GLY A 1 96 ? -35.731 9.841 30.275 1.00 85.75 96 GLY A CA 1
ATOM 736 C C . GLY A 1 96 ? -36.559 8.621 29.855 1.00 85.75 96 GLY A C 1
ATOM 737 O O . GLY A 1 96 ? -37.452 8.209 30.593 1.00 85.75 96 GLY A O 1
ATOM 738 N N . ILE A 1 97 ? -36.292 8.051 28.676 1.00 82.75 97 ILE A N 1
ATOM 739 C CA . ILE A 1 97 ? -37.019 6.895 28.149 1.00 82.75 97 ILE A CA 1
ATOM 740 C C . ILE A 1 97 ? -36.359 5.616 28.691 1.00 82.75 97 ILE A C 1
ATOM 742 O O . ILE A 1 97 ? -35.193 5.357 28.381 1.00 82.75 97 ILE A O 1
ATOM 746 N N . PRO A 1 98 ? -37.063 4.798 29.496 1.00 77.81 98 PRO A N 1
ATOM 747 C CA . PRO A 1 98 ? -36.509 3.545 29.995 1.00 77.81 98 PRO A CA 1
ATOM 748 C C . PRO A 1 98 ? -36.318 2.540 28.849 1.00 77.81 98 PRO A C 1
ATOM 750 O O . PRO A 1 98 ? -37.246 2.285 28.082 1.00 77.81 98 PRO A O 1
ATOM 753 N N . TYR A 1 99 ? -35.125 1.947 28.755 1.00 76.00 99 TYR A N 1
ATOM 754 C CA . TYR A 1 99 ? -34.796 0.886 27.799 1.00 76.00 99 TYR A CA 1
ATOM 755 C C . TYR A 1 99 ? -34.196 -0.329 28.523 1.00 76.00 99 TYR A C 1
ATOM 757 O O . TYR A 1 99 ? -33.413 -0.181 29.459 1.00 76.00 99 TYR A O 1
ATOM 765 N N . THR A 1 100 ? -34.574 -1.541 28.104 1.00 71.94 100 THR A N 1
ATOM 766 C CA . THR A 1 100 ? -34.076 -2.809 28.678 1.00 71.94 100 THR A CA 1
ATOM 767 C C . THR A 1 100 ? -32.923 -3.394 27.862 1.00 71.94 100 THR A C 1
ATOM 769 O O . THR A 1 100 ? -32.023 -4.012 28.427 1.00 71.94 100 THR A O 1
ATOM 772 N N . THR A 1 101 ? -32.913 -3.200 26.540 1.00 66.69 101 THR A N 1
ATOM 773 C CA . THR A 1 101 ? -31.828 -3.629 25.643 1.00 66.69 101 THR A CA 1
ATOM 774 C C . THR A 1 101 ? -31.888 -2.796 24.359 1.00 66.69 101 THR A C 1
ATOM 776 O O . THR A 1 101 ? -32.981 -2.587 23.833 1.00 66.69 101 THR A O 1
ATOM 779 N N . VAL A 1 102 ? -30.734 -2.304 23.898 1.00 60.38 102 VAL A N 1
ATOM 780 C CA . VAL A 1 102 ? -30.513 -1.675 22.580 1.00 60.38 102 VAL A CA 1
ATOM 781 C C . VAL A 1 102 ? -29.391 -2.438 21.911 1.00 60.38 102 VAL A C 1
ATOM 783 O O . VAL A 1 102 ? -28.354 -2.593 22.609 1.00 60.38 102 VAL A O 1
#

Secondary structure (DSSP, 8-state):
-EEETTEEE---SSHHHHHHHHHHHHHHHGGGS-----------HHHHTTTPPPP---TTTS----------HHHHHHHHHHHHHHHHHHHHHHTT---S--

InterPro domains:
  IPR022646 Protein-export membrane protein 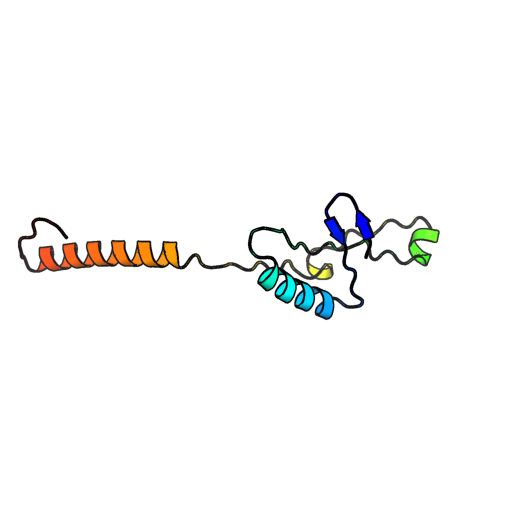SecD/SecF/SecDF, conserved site [PF07549] (54-74)

Organism: Salmonella enteritidis (NCBI:txid149539)